Protein AF-A0A2N7QDR4-F1 (afdb_monomer_lite)

Sequence (175 aa):
MTIETIKLFNRLGLKSIIGLSNLSFGWPEREKINAAFLCLGIQAGLKGAILNASEPTTMKVLSGALTLERIEKKKFEPMSPNSLINFLLKGKKADIVLKECLKIRPDLLGLSAMITTTVGRIKEIADQLRANGLDLPILAGGASMNRLLAEKFRVHYAQEAIFLPWVKGRPPELC

Radius of gyration: 17.67 Å; chains: 1; bounding box: 37×39×41 Å

pLDDT: mean 74.43, std 16.76, range [26.81, 93.38]

Structure (mmCIF, N/CA/C/O backbone):
data_AF-A0A2N7QDR4-F1
#
_entry.id   AF-A0A2N7QDR4-F1
#
loop_
_atom_site.group_PDB
_atom_site.id
_atom_site.type_symbol
_atom_site.label_atom_id
_atom_site.label_alt_id
_atom_site.label_comp_id
_atom_site.label_asym_id
_atom_site.label_entity_id
_atom_site.label_seq_id
_atom_site.pdbx_PDB_ins_code
_atom_site.Cartn_x
_atom_site.Cartn_y
_atom_site.Cartn_z
_atom_site.occupancy
_atom_site.B_iso_or_equiv
_atom_site.auth_seq_id
_atom_site.auth_comp_id
_atom_site.auth_asym_id
_atom_site.auth_atom_id
_atom_site.pdbx_PDB_model_num
ATOM 1 N N . MET A 1 1 ? -2.565 -17.657 -10.136 1.00 72.12 1 MET A N 1
ATOM 2 C CA . MET A 1 1 ? -2.977 -17.832 -8.725 1.00 72.12 1 MET A CA 1
ATOM 3 C C . MET A 1 1 ? -3.436 -16.513 -8.101 1.00 72.12 1 MET A C 1
ATOM 5 O O . MET A 1 1 ? -4.624 -16.381 -7.862 1.00 72.12 1 MET A O 1
ATOM 9 N N . THR A 1 2 ? -2.572 -15.502 -7.939 1.00 87.00 2 THR A N 1
ATOM 10 C CA . THR A 1 2 ? -2.916 -14.239 -7.242 1.00 87.00 2 THR A CA 1
ATOM 11 C C . THR A 1 2 ? -4.098 -13.465 -7.840 1.00 87.00 2 THR A C 1
ATOM 13 O O . THR A 1 2 ? -4.952 -12.988 -7.102 1.00 87.00 2 THR A O 1
ATOM 16 N N . ILE A 1 3 ? -4.198 -13.371 -9.172 1.00 92.06 3 ILE A N 1
ATOM 17 C CA . ILE A 1 3 ? -5.332 -12.707 -9.843 1.00 92.06 3 ILE A CA 1
ATOM 18 C C . ILE A 1 3 ? -6.664 -13.412 -9.547 1.00 92.06 3 ILE A C 1
ATOM 20 O O . ILE A 1 3 ? -7.667 -12.749 -9.302 1.00 92.06 3 ILE A O 1
ATOM 24 N N . GLU A 1 4 ? -6.680 -14.745 -9.509 1.00 90.94 4 GLU A N 1
ATOM 25 C CA . GLU A 1 4 ? -7.892 -15.509 -9.187 1.00 90.94 4 GLU A CA 1
ATOM 26 C C . GLU A 1 4 ? -8.319 -15.306 -7.730 1.00 90.94 4 GLU A C 1
ATOM 28 O O . GLU A 1 4 ? -9.509 -15.183 -7.447 1.00 90.94 4 GLU A O 1
ATOM 33 N N . THR A 1 5 ? -7.360 -15.163 -6.811 1.00 88.94 5 THR A N 1
ATOM 34 C CA . THR A 1 5 ? -7.641 -14.768 -5.424 1.00 88.94 5 THR A CA 1
ATOM 35 C C . THR A 1 5 ? -8.265 -13.376 -5.352 1.00 88.94 5 THR A C 1
ATOM 37 O O . THR A 1 5 ? -9.251 -13.191 -4.643 1.00 88.94 5 THR A O 1
ATOM 40 N N . ILE A 1 6 ? -7.747 -12.406 -6.115 1.00 89.12 6 ILE A N 1
ATOM 41 C CA . ILE A 1 6 ? -8.322 -11.053 -6.177 1.00 89.12 6 ILE A CA 1
ATOM 42 C C . ILE A 1 6 ? -9.762 -11.111 -6.702 1.00 89.12 6 ILE A C 1
ATOM 44 O O . ILE A 1 6 ? -10.656 -10.540 -6.076 1.00 89.12 6 ILE A O 1
ATOM 48 N N . LYS A 1 7 ? -10.015 -11.860 -7.784 1.00 91.19 7 LYS A N 1
ATOM 49 C CA . LYS A 1 7 ? -11.375 -12.062 -8.312 1.00 91.19 7 LYS A CA 1
ATOM 50 C C . LYS A 1 7 ? -12.297 -12.688 -7.270 1.00 91.19 7 LYS A C 1
ATOM 52 O O . LYS A 1 7 ? -13.431 -12.242 -7.112 1.00 91.19 7 LYS A O 1
ATOM 57 N N . LEU A 1 8 ? -11.826 -13.711 -6.553 1.00 87.31 8 LEU A N 1
ATOM 58 C CA . LEU A 1 8 ? -12.589 -14.352 -5.484 1.00 87.31 8 LEU A CA 1
ATOM 59 C C . LEU A 1 8 ? -12.933 -13.355 -4.375 1.00 87.31 8 LEU A C 1
ATOM 61 O O . LEU A 1 8 ? -14.096 -13.262 -3.997 1.00 87.31 8 LEU A O 1
ATOM 65 N N . PHE A 1 9 ? -11.959 -12.582 -3.895 1.00 88.38 9 PHE A N 1
ATOM 66 C CA . PHE A 1 9 ? -12.187 -11.582 -2.851 1.00 88.38 9 PHE A CA 1
ATOM 67 C C . PHE A 1 9 ? -13.195 -10.530 -3.306 1.00 88.38 9 PHE A C 1
ATOM 69 O O . PHE A 1 9 ? -14.137 -10.244 -2.574 1.00 88.38 9 PHE A O 1
ATOM 76 N N . ASN A 1 10 ? -13.071 -10.038 -4.540 1.00 88.44 10 ASN A N 1
ATOM 77 C CA . ASN A 1 10 ? -14.023 -9.086 -5.099 1.00 88.44 10 ASN A CA 1
ATOM 78 C C . ASN A 1 10 ? -15.443 -9.682 -5.202 1.00 88.44 10 ASN A C 1
ATOM 80 O O . ASN A 1 10 ? -16.401 -9.013 -4.825 1.00 88.44 10 ASN A O 1
ATOM 84 N N . ARG A 1 11 ? -15.592 -10.952 -5.622 1.00 91.12 11 ARG A N 1
ATOM 85 C CA . ARG A 1 11 ? -16.897 -11.654 -5.633 1.00 91.12 11 ARG A CA 1
ATOM 86 C C . ARG A 1 11 ? -17.509 -11.802 -4.240 1.00 91.12 11 ARG A C 1
ATOM 88 O O . ARG A 1 11 ? -18.724 -11.758 -4.109 1.00 91.12 11 ARG A O 1
ATOM 95 N N . LEU A 1 12 ? -16.677 -11.955 -3.213 1.00 87.00 12 LEU A N 1
ATOM 96 C CA . LEU A 1 12 ? -17.102 -12.023 -1.813 1.00 87.00 12 LEU A CA 1
ATOM 97 C C . LEU A 1 12 ? -17.338 -10.635 -1.186 1.00 87.00 12 LEU A C 1
ATOM 99 O O . LEU A 1 12 ? -17.592 -10.542 0.012 1.00 87.00 12 LEU A O 1
ATOM 103 N N . GLY A 1 13 ? -17.216 -9.547 -1.956 1.00 83.19 13 GLY A N 1
ATOM 104 C CA . GLY A 1 13 ? -17.330 -8.176 -1.446 1.00 83.19 13 GLY A CA 1
ATOM 105 C C . GLY A 1 13 ? -16.156 -7.740 -0.558 1.00 83.19 13 GLY A C 1
ATOM 106 O O . GLY A 1 13 ? -16.222 -6.696 0.094 1.00 83.19 13 GLY A O 1
ATOM 107 N N . LEU A 1 14 ? -15.070 -8.515 -0.527 1.00 77.19 14 LEU A N 1
ATOM 108 C CA . LEU A 1 14 ? -13.875 -8.222 0.256 1.00 77.19 14 LEU A CA 1
ATOM 109 C C . LEU A 1 14 ? -12.954 -7.258 -0.497 1.00 77.19 14 LEU A C 1
ATOM 111 O O . LEU A 1 14 ? -12.788 -7.321 -1.716 1.00 77.19 14 LEU A O 1
ATOM 115 N N . LYS A 1 15 ? -12.308 -6.363 0.254 1.00 80.25 15 LYS A N 1
ATOM 116 C CA . LYS A 1 15 ? -11.299 -5.441 -0.279 1.00 80.25 15 LYS A CA 1
ATOM 117 C C . LYS A 1 15 ? -9.927 -6.109 -0.245 1.00 80.25 15 LYS A C 1
ATOM 119 O O . LYS A 1 15 ? -9.565 -6.704 0.764 1.00 80.25 15 LYS A O 1
ATOM 124 N N . SER A 1 16 ? -9.152 -5.959 -1.317 1.00 81.50 16 SER A N 1
ATOM 125 C CA . SER A 1 16 ? -7.789 -6.489 -1.419 1.00 81.50 16 SER A CA 1
ATOM 126 C C . SER A 1 16 ? -6.775 -5.382 -1.704 1.00 81.50 16 SER A C 1
ATOM 128 O O . SER A 1 16 ? -7.048 -4.467 -2.486 1.00 81.50 16 SER A O 1
ATOM 130 N N . ILE A 1 17 ? -5.588 -5.498 -1.104 1.00 83.50 17 ILE A N 1
ATOM 131 C CA . ILE A 1 17 ? -4.419 -4.642 -1.352 1.00 83.50 17 ILE A CA 1
ATOM 132 C C . ILE A 1 17 ? -3.200 -5.538 -1.588 1.00 83.50 17 ILE A C 1
ATOM 134 O O . ILE A 1 17 ? -3.106 -6.595 -0.968 1.00 83.50 17 ILE A O 1
ATOM 138 N N . ILE A 1 18 ? -2.280 -5.135 -2.472 1.00 80.69 18 ILE A N 1
ATOM 139 C CA . ILE A 1 18 ? -1.050 -5.891 -2.760 1.00 80.69 18 ILE A CA 1
ATOM 140 C C . ILE A 1 18 ? 0.187 -4.990 -2.875 1.00 80.69 18 ILE A C 1
ATOM 142 O O . ILE A 1 18 ? 0.093 -3.853 -3.334 1.00 80.69 18 ILE A O 1
ATOM 146 N N . GLY A 1 19 ? 1.360 -5.497 -2.492 1.00 82.19 19 GLY A N 1
ATOM 147 C CA . GLY A 1 19 ? 2.649 -4.865 -2.787 1.00 82.19 19 GLY A CA 1
ATOM 148 C C . GLY A 1 19 ? 3.227 -5.344 -4.121 1.00 82.19 19 GLY A C 1
ATOM 149 O O . GLY A 1 19 ? 3.481 -6.536 -4.281 1.00 82.19 19 GLY A O 1
ATOM 150 N N . LEU A 1 20 ? 3.469 -4.432 -5.069 1.00 79.25 20 LEU A N 1
ATOM 151 C CA . LEU A 1 20 ? 3.993 -4.797 -6.396 1.00 79.25 20 LEU A CA 1
ATOM 152 C C . LEU A 1 20 ? 5.469 -5.223 -6.358 1.00 79.25 20 LEU A C 1
ATOM 154 O O . LEU A 1 20 ? 5.880 -6.111 -7.097 1.00 79.25 20 LEU A O 1
ATOM 158 N N . SER A 1 21 ? 6.272 -4.647 -5.462 1.00 72.44 21 SER A N 1
ATOM 159 C CA . SER A 1 21 ? 7.718 -4.901 -5.406 1.00 72.44 21 SER A CA 1
ATOM 160 C C . SER A 1 21 ? 8.086 -6.346 -5.059 1.00 72.44 21 SER A C 1
ATOM 162 O O . SER A 1 21 ? 9.113 -6.828 -5.535 1.00 72.44 21 SER A O 1
ATOM 164 N N . ASN A 1 22 ? 7.269 -7.032 -4.253 1.00 73.00 22 ASN A N 1
ATOM 165 C CA . ASN A 1 22 ? 7.508 -8.432 -3.882 1.00 73.00 22 ASN A CA 1
ATOM 166 C C . ASN A 1 22 ? 7.123 -9.379 -5.023 1.00 73.00 22 ASN A C 1
ATOM 168 O O . ASN A 1 22 ? 7.725 -10.435 -5.173 1.00 73.00 22 ASN A O 1
ATOM 172 N N . LEU A 1 23 ? 6.168 -8.975 -5.868 1.00 78.56 23 LEU A N 1
ATOM 173 C CA . LEU A 1 23 ? 5.711 -9.777 -6.999 1.00 78.56 23 LEU A CA 1
ATOM 174 C C . LEU A 1 23 ? 6.791 -9.942 -8.074 1.00 78.56 23 LEU A C 1
ATOM 176 O O . LEU A 1 23 ? 6.922 -11.013 -8.655 1.00 78.56 23 LEU A O 1
ATOM 180 N N . SER A 1 24 ? 7.569 -8.890 -8.324 1.00 78.62 24 SER A N 1
ATOM 181 C CA . SER A 1 24 ? 8.648 -8.886 -9.318 1.00 78.62 24 SER A CA 1
ATOM 182 C C . SER A 1 24 ? 10.031 -9.203 -8.731 1.00 78.62 24 SER A C 1
ATOM 184 O O . SER A 1 24 ? 11.047 -8.962 -9.386 1.00 78.62 24 SER A O 1
ATOM 186 N N . PHE A 1 25 ? 10.122 -9.684 -7.485 1.00 79.31 25 PHE A N 1
ATOM 187 C CA . PHE A 1 25 ? 11.416 -9.931 -6.845 1.00 79.31 25 PHE A CA 1
ATOM 188 C C . PHE A 1 25 ? 12.203 -11.032 -7.572 1.00 79.31 25 PHE A C 1
ATOM 190 O O . PHE A 1 25 ? 11.709 -12.140 -7.749 1.00 79.31 25 PHE A O 1
ATOM 197 N N . GLY A 1 26 ? 13.435 -10.720 -7.988 1.00 75.19 26 GLY A N 1
ATOM 198 C CA . GLY A 1 26 ? 14.308 -11.642 -8.726 1.00 75.19 26 GLY A CA 1
ATOM 199 C C . GLY A 1 26 ? 14.076 -11.690 -10.241 1.00 75.19 26 GLY A C 1
ATOM 200 O O . GLY A 1 26 ? 14.788 -12.415 -10.928 1.00 75.19 26 GLY A O 1
ATOM 201 N N . TRP A 1 27 ? 13.126 -10.917 -10.777 1.00 77.81 27 TRP A N 1
ATOM 202 C CA . TRP A 1 27 ? 12.821 -10.907 -12.210 1.00 77.81 27 TRP A CA 1
ATOM 203 C C . TRP A 1 27 ? 13.497 -9.726 -12.925 1.00 77.81 27 TRP A C 1
ATOM 205 O O . TRP A 1 27 ? 13.589 -8.635 -12.348 1.00 77.81 27 TRP A O 1
ATOM 215 N N . PRO A 1 28 ? 13.948 -9.899 -14.182 1.00 81.38 28 PRO A N 1
ATOM 216 C CA . PRO A 1 28 ? 14.378 -8.779 -15.011 1.00 81.38 28 PRO A CA 1
ATOM 217 C C . PRO A 1 28 ? 13.185 -7.866 -15.334 1.00 81.38 28 PRO A C 1
ATOM 219 O O . PRO A 1 28 ? 12.033 -8.288 -15.298 1.00 81.38 28 PRO A O 1
ATOM 222 N N . GLU A 1 29 ? 13.460 -6.598 -15.646 1.00 86.69 29 GLU A N 1
ATOM 223 C CA . GLU A 1 29 ? 12.437 -5.633 -16.091 1.00 86.69 29 GLU A CA 1
ATOM 224 C C . GLU A 1 29 ? 11.243 -5.469 -15.127 1.00 86.69 29 GLU A C 1
ATOM 226 O O . GLU A 1 29 ? 10.084 -5.354 -15.536 1.00 86.69 29 GLU A O 1
ATOM 231 N N . ARG A 1 30 ? 11.539 -5.418 -13.823 1.00 85.88 30 ARG A N 1
ATOM 232 C CA . ARG A 1 30 ? 10.558 -5.369 -12.722 1.00 85.88 30 ARG A CA 1
ATOM 233 C C . ARG A 1 30 ? 9.429 -4.363 -12.925 1.00 85.88 30 ARG A C 1
ATOM 235 O O . ARG A 1 30 ? 8.279 -4.689 -12.658 1.00 85.88 30 ARG A O 1
ATOM 242 N N . GLU A 1 31 ? 9.740 -3.171 -13.426 1.00 90.12 31 GLU A N 1
ATOM 243 C CA . GLU A 1 31 ? 8.754 -2.119 -13.684 1.00 90.12 31 GLU A CA 1
ATOM 244 C C . GLU A 1 31 ? 7.674 -2.561 -14.690 1.00 90.12 31 GLU A C 1
ATOM 246 O O . GLU A 1 31 ? 6.486 -2.330 -14.465 1.00 90.12 31 GLU A O 1
ATOM 251 N N . LYS A 1 32 ? 8.050 -3.256 -15.773 1.00 92.81 32 LYS A N 1
ATOM 252 C CA . LYS A 1 32 ? 7.085 -3.752 -16.770 1.00 92.81 32 LYS A CA 1
ATOM 253 C C . LYS A 1 32 ? 6.173 -4.818 -16.170 1.00 92.81 32 LYS A C 1
ATOM 255 O O . LYS A 1 32 ? 4.966 -4.800 -16.407 1.00 92.81 32 LYS A O 1
ATOM 260 N N . ILE A 1 33 ? 6.740 -5.709 -15.355 1.00 90.38 33 ILE A N 1
ATOM 261 C CA . ILE A 1 33 ? 5.994 -6.760 -14.651 1.00 90.38 33 ILE A CA 1
ATOM 262 C C . ILE A 1 33 ? 5.020 -6.137 -13.645 1.00 90.38 33 ILE A C 1
ATOM 264 O O . ILE A 1 33 ? 3.841 -6.496 -13.632 1.00 90.38 33 ILE A O 1
ATOM 268 N N . ASN A 1 34 ? 5.483 -5.168 -12.850 1.00 89.19 34 ASN A N 1
ATOM 269 C CA . ASN A 1 34 ? 4.657 -4.426 -11.897 1.00 89.19 34 ASN A CA 1
ATOM 270 C C . ASN A 1 34 ? 3.476 -3.752 -12.605 1.00 89.19 34 ASN A C 1
ATOM 272 O O . ASN A 1 34 ? 2.337 -3.885 -12.157 1.00 89.19 34 ASN A O 1
ATOM 276 N N . ALA A 1 35 ? 3.733 -3.067 -13.721 1.00 91.38 35 ALA A N 1
ATOM 277 C CA . ALA A 1 35 ? 2.712 -2.373 -14.496 1.00 91.38 35 ALA A CA 1
ATOM 278 C C . ALA A 1 35 ? 1.681 -3.343 -15.103 1.00 91.38 35 ALA A C 1
ATOM 280 O O . ALA A 1 35 ? 0.474 -3.124 -14.970 1.00 91.38 35 ALA A O 1
ATOM 281 N N . ALA A 1 36 ? 2.137 -4.440 -15.716 1.00 93.38 36 ALA A N 1
ATOM 282 C CA . ALA A 1 36 ? 1.258 -5.459 -16.289 1.00 93.38 36 ALA A CA 1
ATOM 283 C C . ALA A 1 36 ? 0.376 -6.106 -15.213 1.00 93.38 36 ALA A C 1
ATOM 285 O O . ALA A 1 36 ? -0.845 -6.188 -15.369 1.00 93.38 36 ALA A O 1
ATOM 286 N N . PHE A 1 37 ? 0.975 -6.501 -14.087 1.00 92.62 37 PHE A N 1
ATOM 287 C CA . PHE A 1 37 ? 0.230 -7.072 -12.974 1.00 92.62 37 PHE A CA 1
ATOM 288 C C . PHE A 1 37 ? -0.774 -6.077 -12.386 1.00 92.62 37 PHE A C 1
ATOM 290 O O . PHE A 1 37 ? -1.907 -6.459 -12.102 1.00 92.62 37 PHE A O 1
ATOM 297 N N . LEU A 1 38 ? -0.393 -4.805 -12.225 1.00 91.31 38 LEU A N 1
ATOM 298 C CA . LEU A 1 38 ? -1.282 -3.767 -11.703 1.00 91.31 38 LEU A CA 1
ATOM 299 C C . LEU A 1 38 ? -2.536 -3.615 -12.570 1.00 91.31 38 LEU A C 1
ATOM 301 O O . LEU A 1 38 ? -3.639 -3.571 -12.031 1.00 91.31 38 LEU A O 1
ATOM 305 N N . CYS A 1 39 ? -2.381 -3.595 -13.896 1.00 91.81 39 CYS A N 1
ATOM 306 C CA . CYS A 1 39 ? -3.508 -3.538 -14.829 1.00 91.81 39 CYS A CA 1
ATOM 307 C C . CYS A 1 39 ? -4.455 -4.738 -14.652 1.00 91.81 39 CYS A C 1
ATOM 309 O O . CYS A 1 39 ? -5.659 -4.562 -14.457 1.00 91.81 39 CYS A O 1
ATOM 311 N N . LEU A 1 40 ? -3.899 -5.956 -14.633 1.00 93.12 40 LEU A N 1
ATOM 312 C CA . LEU A 1 40 ? -4.668 -7.188 -14.425 1.00 93.12 40 LEU A CA 1
ATOM 313 C C . LEU A 1 40 ? -5.360 -7.213 -13.057 1.00 93.12 40 LEU A C 1
ATOM 315 O O . LEU A 1 40 ? -6.500 -7.658 -12.945 1.00 93.12 40 LEU A O 1
ATOM 319 N N . GLY A 1 41 ? -4.683 -6.727 -12.017 1.00 91.94 41 GLY A N 1
ATOM 320 C CA . GLY A 1 41 ? -5.224 -6.618 -10.669 1.00 91.94 41 GLY A CA 1
ATOM 321 C C . GLY A 1 41 ? -6.421 -5.674 -10.616 1.00 91.94 41 GLY A C 1
ATOM 322 O O . GLY A 1 41 ? -7.459 -6.053 -10.076 1.00 91.94 41 GLY A O 1
ATOM 323 N N . ILE A 1 42 ? -6.307 -4.480 -11.207 1.00 89.88 42 ILE A N 1
ATOM 324 C CA . ILE A 1 42 ? -7.408 -3.506 -11.274 1.00 89.88 42 ILE A CA 1
ATOM 325 C C . ILE A 1 42 ? -8.621 -4.129 -11.974 1.00 89.88 42 ILE A C 1
ATOM 327 O O . ILE A 1 42 ? -9.705 -4.135 -11.396 1.00 89.88 42 ILE A O 1
ATOM 331 N N . GLN A 1 43 ? -8.422 -4.751 -13.140 1.00 90.19 43 GLN A N 1
ATOM 332 C CA . GLN A 1 43 ? -9.487 -5.450 -13.875 1.00 90.19 43 GLN A CA 1
ATOM 333 C C . GLN A 1 43 ? -10.111 -6.608 -13.076 1.00 90.19 43 GLN A C 1
ATOM 335 O O . GLN A 1 43 ? -11.302 -6.885 -13.184 1.00 90.19 43 GLN A O 1
ATOM 340 N N . ALA A 1 44 ? -9.328 -7.276 -12.228 1.00 92.12 44 ALA A N 1
ATOM 341 C CA . ALA A 1 44 ? -9.816 -8.323 -11.332 1.00 92.12 44 ALA A CA 1
ATOM 342 C C . ALA A 1 44 ? -10.574 -7.795 -10.096 1.00 92.12 44 ALA A C 1
ATOM 344 O O . ALA A 1 44 ? -11.143 -8.595 -9.348 1.00 92.12 44 ALA A O 1
ATOM 345 N N . GLY A 1 45 ? -10.597 -6.478 -9.870 1.00 89.12 45 GLY A N 1
ATOM 346 C CA . GLY A 1 45 ? -11.281 -5.838 -8.745 1.00 89.12 45 GLY A CA 1
ATOM 347 C C . GLY A 1 45 ? -10.381 -5.458 -7.566 1.00 89.12 45 GLY A C 1
ATOM 348 O O . GLY A 1 45 ? -10.896 -5.212 -6.472 1.00 89.12 45 GLY A O 1
ATOM 349 N N . LEU A 1 46 ? -9.059 -5.391 -7.762 1.00 89.12 46 LEU A N 1
ATOM 350 C CA . LEU A 1 46 ? -8.103 -4.937 -6.747 1.00 89.12 46 LEU A CA 1
ATOM 351 C C . LEU A 1 46 ? -8.480 -3.543 -6.224 1.00 89.12 46 LEU A C 1
ATOM 353 O O . LEU A 1 46 ? -8.730 -2.625 -7.003 1.00 89.12 46 LEU A O 1
ATOM 357 N N . LYS A 1 47 ? -8.492 -3.370 -4.897 1.00 86.38 47 LYS A N 1
ATOM 358 C CA . LYS A 1 47 ? -8.905 -2.109 -4.255 1.00 86.38 47 LYS A CA 1
ATOM 359 C C . LYS A 1 47 ? -7.741 -1.197 -3.867 1.00 86.38 47 LYS A C 1
ATOM 361 O O . LYS A 1 47 ? -7.971 -0.027 -3.583 1.00 86.38 47 LYS A O 1
ATOM 366 N N . GLY A 1 48 ? -6.504 -1.694 -3.872 1.00 85.00 48 GLY A N 1
ATOM 367 C CA . GLY A 1 48 ? -5.317 -0.874 -3.636 1.00 85.00 48 GLY A CA 1
ATOM 368 C C . GLY A 1 48 ? -4.008 -1.578 -3.986 1.00 85.00 48 GLY A C 1
ATOM 369 O O . GLY A 1 48 ? -3.941 -2.805 -4.056 1.00 85.00 48 GLY A O 1
ATOM 370 N N . ALA A 1 49 ? -2.950 -0.793 -4.184 1.00 82.69 49 ALA A N 1
ATOM 371 C CA . ALA A 1 49 ? -1.604 -1.299 -4.428 1.00 82.69 49 ALA A CA 1
ATOM 372 C C . ALA A 1 49 ? -0.550 -0.417 -3.746 1.00 82.69 49 ALA A C 1
ATOM 374 O O . ALA A 1 49 ? -0.634 0.810 -3.801 1.00 82.69 49 ALA A O 1
ATOM 375 N N . ILE A 1 50 ? 0.455 -1.048 -3.138 1.00 78.25 50 ILE A N 1
ATOM 376 C CA . ILE A 1 50 ? 1.686 -0.387 -2.696 1.00 78.25 50 ILE A CA 1
ATOM 377 C C . ILE A 1 50 ? 2.697 -0.528 -3.832 1.00 78.25 50 ILE A C 1
ATOM 379 O O . ILE A 1 50 ? 3.033 -1.641 -4.244 1.00 78.25 50 ILE A O 1
ATOM 383 N N . LEU A 1 51 ? 3.152 0.605 -4.358 1.00 78.75 51 LEU A N 1
ATOM 384 C CA . LEU A 1 51 ? 3.970 0.679 -5.564 1.00 78.75 51 LEU A CA 1
ATOM 385 C C . LEU A 1 51 ? 5.065 1.736 -5.437 1.00 78.75 51 LEU A C 1
ATOM 387 O O . LEU A 1 51 ? 5.003 2.617 -4.578 1.00 78.75 51 LEU A O 1
ATOM 391 N N . ASN A 1 52 ? 6.061 1.651 -6.314 1.00 75.12 52 ASN A N 1
ATOM 392 C CA . ASN A 1 52 ? 7.090 2.670 -6.443 1.00 75.12 52 ASN A CA 1
ATOM 393 C C . ASN A 1 52 ? 6.578 3.810 -7.338 1.00 75.12 52 ASN A C 1
ATOM 395 O O . ASN A 1 52 ? 6.458 3.645 -8.548 1.00 75.12 52 ASN A O 1
ATOM 399 N N . ALA A 1 53 ? 6.286 4.975 -6.754 1.00 72.12 53 ALA A N 1
ATOM 400 C CA . ALA A 1 53 ? 5.769 6.129 -7.497 1.00 72.12 53 ALA A CA 1
ATOM 401 C C . ALA A 1 53 ? 6.781 6.724 -8.498 1.00 72.12 53 ALA A C 1
ATOM 403 O O . ALA A 1 53 ? 6.391 7.493 -9.375 1.00 72.12 53 ALA A O 1
ATOM 404 N N . SER A 1 54 ? 8.060 6.357 -8.384 1.00 74.31 54 SER A N 1
ATOM 405 C CA . SER A 1 54 ? 9.113 6.763 -9.317 1.00 74.31 54 SER A CA 1
ATOM 406 C C . SER A 1 54 ? 9.183 5.885 -10.572 1.00 74.31 54 SER A C 1
ATOM 408 O O . SER A 1 54 ? 9.983 6.189 -11.448 1.00 74.31 54 SER A O 1
ATOM 410 N N . GLU A 1 55 ? 8.383 4.813 -10.677 1.00 78.88 55 GLU A N 1
ATOM 411 C CA . GLU A 1 55 ? 8.282 3.970 -11.880 1.00 78.88 55 GLU A CA 1
ATOM 412 C C . GLU A 1 55 ? 7.290 4.584 -12.890 1.00 78.88 55 GLU A C 1
ATOM 414 O O . GLU A 1 55 ? 6.068 4.449 -12.721 1.00 78.88 55 GLU A O 1
ATOM 419 N N . PRO A 1 56 ? 7.763 5.278 -13.945 1.00 82.94 56 PRO A N 1
ATOM 420 C CA . PRO A 1 56 ? 6.891 6.016 -14.857 1.00 82.94 56 PRO A CA 1
ATOM 421 C C . PRO A 1 56 ? 5.887 5.123 -15.595 1.00 82.94 56 PRO A C 1
ATOM 423 O O . PRO A 1 56 ? 4.753 5.541 -15.830 1.00 82.94 56 PRO A O 1
ATOM 426 N N . THR A 1 57 ? 6.268 3.903 -15.960 1.00 89.94 57 THR A N 1
ATOM 427 C CA . THR A 1 57 ? 5.419 2.935 -16.669 1.00 89.94 57 THR A CA 1
ATOM 428 C C . THR A 1 57 ? 4.278 2.475 -15.773 1.00 89.94 57 THR A C 1
ATOM 430 O O . THR A 1 57 ? 3.115 2.563 -16.171 1.00 89.94 57 THR A O 1
ATOM 433 N N . THR A 1 58 ? 4.589 2.073 -14.537 1.00 83.75 58 THR A N 1
ATOM 434 C CA . THR A 1 58 ? 3.595 1.676 -13.529 1.00 83.75 58 THR A CA 1
ATOM 435 C C . THR A 1 58 ? 2.592 2.808 -13.282 1.00 83.75 58 THR A C 1
ATOM 437 O O . THR A 1 58 ? 1.378 2.588 -13.300 1.00 83.75 58 THR A O 1
ATOM 440 N N . MET A 1 59 ? 3.075 4.047 -13.145 1.00 83.81 59 MET A N 1
ATOM 441 C CA . MET A 1 59 ? 2.219 5.216 -12.908 1.00 83.81 59 MET A CA 1
ATOM 442 C C . MET A 1 59 ? 1.357 5.608 -14.115 1.00 83.81 59 MET A C 1
ATOM 444 O O . MET A 1 59 ? 0.197 6.005 -13.936 1.00 83.81 59 MET A O 1
ATOM 448 N N . LYS A 1 60 ? 1.881 5.480 -15.341 1.00 87.81 60 LYS A N 1
ATOM 449 C CA . LYS A 1 60 ? 1.116 5.699 -16.580 1.00 87.81 60 LYS A CA 1
ATOM 450 C C . LYS A 1 60 ? -0.001 4.670 -16.729 1.00 87.81 60 LYS A C 1
ATOM 452 O O . LYS A 1 60 ? -1.138 5.065 -16.981 1.00 87.81 60 LYS A O 1
ATOM 457 N N . VAL A 1 61 ? 0.292 3.389 -16.494 1.00 89.75 61 VAL A N 1
ATOM 458 C CA . VAL A 1 61 ? -0.713 2.314 -16.528 1.00 89.75 61 VAL A CA 1
ATOM 459 C C . VAL A 1 61 ? -1.796 2.541 -15.480 1.00 89.75 61 VAL A C 1
ATOM 461 O O . VAL A 1 61 ? -2.975 2.496 -15.820 1.00 89.75 61 VAL A O 1
ATOM 464 N N . LEU A 1 62 ? -1.426 2.885 -14.242 1.00 84.88 62 LEU A N 1
ATOM 465 C CA . LEU A 1 62 ? -2.397 3.256 -13.210 1.00 84.88 62 LEU A CA 1
ATOM 466 C C . LEU A 1 62 ? -3.289 4.420 -13.662 1.00 84.88 62 LEU A C 1
ATOM 468 O O . LEU A 1 62 ? -4.494 4.411 -13.433 1.00 84.88 62 LEU A O 1
ATOM 472 N N . SER A 1 63 ? -2.706 5.438 -14.302 1.00 83.56 63 SER A N 1
ATOM 473 C CA . SER A 1 63 ? -3.471 6.574 -14.822 1.00 83.56 63 SER A CA 1
ATOM 474 C C . SER A 1 63 ? -4.469 6.176 -15.899 1.00 83.56 63 SER A C 1
ATOM 476 O O . SER A 1 63 ? -5.625 6.591 -15.826 1.00 83.56 63 SER A O 1
ATOM 478 N N . GLY A 1 64 ? -4.032 5.377 -16.873 1.00 86.38 64 GLY A N 1
ATOM 479 C CA . GLY A 1 64 ? -4.899 4.878 -17.936 1.00 86.38 64 GLY A CA 1
ATOM 480 C C . GLY A 1 64 ? -6.028 4.020 -17.377 1.00 86.38 64 GLY A C 1
ATOM 481 O O . GLY A 1 64 ? -7.190 4.287 -17.661 1.00 86.38 64 GLY A O 1
ATOM 482 N N . ALA A 1 65 ? -5.699 3.065 -16.503 1.00 86.25 65 ALA A N 1
ATOM 483 C CA . ALA A 1 65 ? -6.674 2.173 -15.884 1.00 86.25 65 ALA A CA 1
ATOM 484 C C . ALA A 1 65 ? -7.742 2.942 -15.088 1.00 86.25 65 ALA A C 1
ATOM 486 O O . ALA A 1 65 ? -8.928 2.730 -15.304 1.00 86.25 65 ALA A O 1
ATOM 487 N N . LEU A 1 66 ? -7.348 3.893 -14.233 1.00 83.88 66 LEU A N 1
ATOM 488 C CA . LEU A 1 66 ? -8.313 4.697 -13.469 1.00 83.88 66 LEU A CA 1
ATOM 489 C C . LEU A 1 66 ? -9.209 5.563 -14.365 1.00 83.88 66 LEU A C 1
ATOM 491 O O . LEU A 1 66 ? -10.391 5.722 -14.075 1.00 83.88 66 LEU A O 1
ATOM 495 N N . THR A 1 67 ? -8.663 6.084 -15.468 1.00 85.44 67 THR A N 1
ATOM 496 C CA . THR A 1 67 ? -9.440 6.858 -16.449 1.00 85.44 67 THR A CA 1
ATOM 497 C C . THR A 1 67 ? -10.513 5.989 -17.107 1.00 85.44 67 THR A C 1
ATOM 499 O O . THR A 1 67 ? -11.656 6.422 -17.235 1.00 85.44 67 THR A O 1
ATOM 502 N N . LEU A 1 68 ? -10.166 4.753 -17.483 1.00 87.06 68 LEU A N 1
ATOM 503 C CA . LEU A 1 68 ? -11.108 3.796 -18.073 1.00 87.06 68 LEU A CA 1
ATOM 504 C C . LEU A 1 68 ? -12.224 3.409 -17.095 1.00 87.06 68 LEU A C 1
ATOM 506 O O . LEU A 1 68 ? -13.388 3.368 -17.482 1.00 87.06 68 LEU A O 1
ATOM 510 N N . GLU A 1 69 ? -11.883 3.218 -15.821 1.00 81.31 69 GLU A N 1
ATOM 511 C CA . GLU A 1 69 ? -12.840 2.900 -14.750 1.00 81.31 69 GLU A CA 1
ATOM 512 C C . GLU A 1 69 ? -13.675 4.114 -14.291 1.00 81.31 69 GLU A C 1
ATOM 514 O O . GLU A 1 69 ? -14.498 3.992 -13.386 1.00 81.31 69 GLU A O 1
ATOM 519 N N . ARG A 1 70 ? -13.476 5.299 -14.894 1.00 84.00 70 ARG A N 1
ATOM 520 C CA . ARG A 1 70 ? -14.117 6.570 -14.496 1.00 84.00 70 ARG A CA 1
ATOM 521 C C . ARG A 1 70 ? -13.886 6.922 -13.020 1.00 84.00 70 ARG A C 1
ATOM 523 O O . ARG A 1 70 ? -14.727 7.550 -12.380 1.00 84.00 70 ARG A O 1
ATOM 530 N N . ILE A 1 71 ? -12.735 6.525 -12.480 1.00 76.44 71 ILE A N 1
ATOM 531 C CA . ILE A 1 71 ? -12.328 6.831 -11.110 1.00 76.44 71 ILE A CA 1
ATOM 532 C C . ILE A 1 71 ? -11.478 8.098 -11.136 1.00 76.44 71 ILE A C 1
ATOM 534 O O . ILE A 1 71 ? -10.376 8.122 -11.691 1.00 76.44 71 ILE A O 1
ATOM 538 N N . GLU A 1 72 ? -11.963 9.154 -10.489 1.00 66.81 72 GLU A N 1
ATOM 539 C CA . GLU A 1 72 ? -11.181 10.373 -10.329 1.00 66.81 72 GLU A CA 1
ATOM 540 C C . GLU A 1 72 ? -9.990 10.140 -9.395 1.00 66.81 72 GLU A C 1
ATOM 542 O O . GLU A 1 72 ? -10.124 9.721 -8.240 1.00 66.81 72 GLU A O 1
ATOM 547 N N . LYS A 1 73 ? -8.788 10.464 -9.880 1.00 62.53 73 LYS A N 1
ATOM 548 C CA . LYS A 1 73 ? -7.615 10.559 -9.013 1.00 62.53 73 LYS A CA 1
ATOM 549 C C . LYS A 1 73 ? -7.788 11.756 -8.085 1.00 62.53 73 LYS A C 1
ATOM 551 O O . LYS A 1 73 ? -7.719 12.899 -8.535 1.00 62.53 73 LYS A O 1
ATOM 556 N N . LYS A 1 74 ? -7.865 11.516 -6.774 1.00 58.22 74 LYS A N 1
ATOM 557 C CA . LYS A 1 74 ? -7.504 12.560 -5.807 1.00 58.22 74 LYS A CA 1
ATOM 558 C C . LYS A 1 74 ? -6.035 12.919 -6.045 1.00 58.22 74 LYS A C 1
ATOM 560 O O . LYS A 1 74 ? -5.161 12.061 -5.919 1.00 58.22 74 LYS A O 1
ATOM 565 N N . LYS A 1 75 ? -5.761 14.166 -6.442 1.00 47.44 75 LYS A N 1
ATOM 566 C CA . LYS A 1 75 ? -4.387 14.662 -6.582 1.00 47.44 75 LYS A CA 1
ATOM 567 C C . LYS A 1 75 ? -3.716 14.605 -5.214 1.00 47.44 75 LYS A C 1
ATOM 569 O O . LYS A 1 75 ? -4.119 15.301 -4.288 1.00 47.44 75 LYS A O 1
ATOM 574 N N . PHE A 1 76 ? -2.703 13.759 -5.104 1.00 45.56 76 PHE A N 1
ATOM 575 C CA . PHE A 1 76 ? -1.753 13.808 -4.009 1.00 45.56 76 PHE A CA 1
ATOM 576 C C . PHE A 1 76 ? -0.615 14.716 -4.464 1.00 45.56 76 PHE A C 1
ATOM 578 O O . PHE A 1 76 ? 0.050 14.402 -5.449 1.00 45.56 76 PHE A O 1
ATOM 585 N N . GLU A 1 77 ? -0.423 15.854 -3.806 1.00 48.34 77 GLU A N 1
ATOM 586 C CA . GLU A 1 77 ? 0.772 16.667 -4.022 1.00 48.34 77 GLU A CA 1
ATOM 587 C C . GLU A 1 77 ? 1.903 16.053 -3.191 1.00 48.34 77 GLU A C 1
ATOM 589 O O . GLU A 1 77 ? 1.855 16.126 -1.959 1.00 48.34 77 GLU A O 1
ATOM 594 N N . PRO A 1 78 ? 2.893 15.383 -3.814 1.00 49.06 78 PRO A N 1
ATOM 595 C CA . PRO A 1 78 ? 4.019 14.859 -3.065 1.00 49.06 78 PRO A CA 1
ATOM 596 C C . PRO A 1 78 ? 4.765 16.018 -2.403 1.00 49.06 78 PRO A C 1
ATOM 598 O O . PRO A 1 78 ? 4.939 17.090 -2.983 1.00 49.06 78 PRO A O 1
ATOM 601 N N . MET A 1 79 ? 5.229 15.786 -1.176 1.00 50.41 79 MET A N 1
ATOM 602 C CA . MET A 1 79 ? 6.080 16.736 -0.469 1.00 50.41 79 MET A CA 1
ATOM 603 C C . MET A 1 79 ? 7.291 17.066 -1.354 1.00 50.41 79 MET A C 1
ATOM 605 O O . MET A 1 79 ? 7.935 16.150 -1.868 1.00 50.41 79 MET A O 1
ATOM 609 N N . SER A 1 80 ? 7.597 18.354 -1.553 1.00 50.41 80 SER A N 1
ATOM 610 C CA . SER A 1 80 ? 8.719 18.744 -2.419 1.00 50.41 80 SER A CA 1
ATOM 611 C C . SER A 1 80 ? 10.021 18.063 -1.958 1.00 50.41 80 SER A C 1
ATOM 613 O O . SER A 1 80 ? 10.206 17.898 -0.749 1.00 50.41 80 SER A O 1
ATOM 615 N N . PRO A 1 81 ? 10.955 17.694 -2.855 1.00 51.53 81 PRO A N 1
ATOM 616 C CA . PRO A 1 81 ? 12.215 17.052 -2.467 1.00 51.53 81 PRO A CA 1
ATOM 617 C C . PRO A 1 81 ? 12.997 17.846 -1.412 1.00 51.53 81 PRO A C 1
ATOM 619 O O . PRO A 1 81 ? 13.534 17.270 -0.472 1.00 51.53 81 PRO A O 1
ATOM 622 N N . ASN A 1 82 ? 12.971 19.178 -1.494 1.00 50.66 82 ASN A N 1
ATOM 623 C CA . ASN A 1 82 ? 13.600 20.059 -0.509 1.00 50.66 82 ASN A CA 1
ATOM 624 C C . ASN A 1 82 ? 12.862 20.046 0.837 1.00 50.66 82 ASN A C 1
ATOM 626 O O . ASN A 1 82 ? 13.492 20.118 1.891 1.00 50.66 82 ASN A O 1
ATOM 630 N N . SER A 1 83 ? 11.536 19.909 0.830 1.00 51.31 83 SER A N 1
ATOM 631 C CA . SER A 1 83 ? 10.740 19.684 2.039 1.00 51.31 83 SER A CA 1
ATOM 632 C C . SER A 1 83 ? 10.989 18.294 2.625 1.00 51.31 83 SER A C 1
ATOM 634 O O . SER A 1 83 ? 11.079 18.188 3.841 1.00 51.31 83 SER A O 1
ATOM 636 N N . LEU A 1 84 ? 11.179 17.261 1.795 1.00 48.22 84 LEU A N 1
ATOM 637 C CA . LEU A 1 84 ? 11.506 15.895 2.212 1.00 48.22 84 LEU A CA 1
ATOM 638 C C . LEU A 1 84 ? 12.920 15.804 2.805 1.00 48.22 84 LEU A C 1
ATOM 640 O O . LEU A 1 84 ? 13.116 15.162 3.830 1.00 48.22 84 LEU A O 1
ATOM 644 N N . ILE A 1 85 ? 13.903 16.486 2.216 1.00 52.88 85 ILE A N 1
ATOM 645 C CA . ILE A 1 85 ? 15.271 16.570 2.749 1.00 52.88 85 ILE A CA 1
ATOM 646 C C . ILE A 1 85 ? 15.268 17.339 4.074 1.00 52.88 85 ILE A C 1
ATOM 648 O O . ILE A 1 85 ? 15.788 16.845 5.072 1.00 52.88 85 ILE A O 1
ATOM 652 N N . ASN A 1 86 ? 14.588 18.488 4.143 1.00 49.94 86 ASN A N 1
ATOM 653 C CA . ASN A 1 86 ? 14.404 19.211 5.405 1.00 49.94 86 ASN A CA 1
ATOM 654 C C . ASN A 1 86 ? 13.628 18.385 6.449 1.00 49.94 86 ASN A C 1
ATOM 656 O O . ASN A 1 86 ? 13.939 18.451 7.636 1.00 49.94 86 ASN A O 1
ATOM 660 N N . PHE A 1 87 ? 12.666 17.567 6.022 1.00 52.81 87 PHE A N 1
ATOM 661 C CA . PHE A 1 87 ? 11.928 16.607 6.849 1.00 52.81 87 PHE A CA 1
ATOM 662 C C . PHE A 1 87 ? 12.820 15.469 7.367 1.00 52.81 87 PHE A C 1
ATOM 664 O O . PHE A 1 87 ? 12.703 15.056 8.524 1.00 52.81 87 PHE A O 1
ATOM 671 N N . LEU A 1 88 ? 13.738 14.964 6.541 1.00 52.16 88 LEU A N 1
ATOM 672 C CA . LEU A 1 88 ? 14.693 13.930 6.930 1.00 52.16 88 LEU A CA 1
ATOM 673 C C . LEU A 1 88 ? 15.739 14.470 7.915 1.00 52.16 88 LEU A C 1
ATOM 675 O O . LEU A 1 88 ? 16.058 13.754 8.868 1.00 52.16 88 LEU A O 1
ATOM 679 N N . LEU A 1 89 ? 16.193 15.715 7.722 1.00 52.56 89 LEU A N 1
ATOM 680 C CA . LEU A 1 89 ? 17.244 16.380 8.503 1.00 52.56 89 LEU A CA 1
ATOM 681 C C . LEU A 1 89 ? 16.759 16.993 9.832 1.00 52.56 89 LEU A C 1
ATOM 683 O O . LEU A 1 89 ? 17.505 16.971 10.806 1.00 52.56 89 LEU A O 1
ATOM 687 N N . LYS A 1 90 ? 15.527 17.523 9.924 1.00 54.00 90 LYS A N 1
ATOM 688 C CA . LYS A 1 90 ? 15.068 18.293 11.108 1.00 54.00 90 LYS A CA 1
ATOM 689 C C . LYS A 1 90 ? 14.486 17.478 12.268 1.00 54.00 90 LYS A C 1
ATOM 691 O O . LYS A 1 90 ? 14.041 18.070 13.245 1.00 54.00 90 LYS A O 1
ATOM 696 N N . GLY A 1 91 ? 14.442 16.150 12.199 1.00 51.75 91 GLY A N 1
ATOM 697 C CA . GLY A 1 91 ? 14.056 15.299 13.340 1.00 51.75 91 GLY A CA 1
ATOM 698 C C . GLY A 1 91 ? 12.599 15.402 13.841 1.00 51.75 91 GLY A C 1
ATOM 699 O O . GLY A 1 91 ? 12.153 14.492 14.529 1.00 51.75 91 GLY A O 1
ATOM 700 N N . LYS A 1 92 ? 11.815 16.417 13.452 1.00 52.59 92 LYS A N 1
ATOM 701 C CA . LYS A 1 92 ? 10.404 16.615 13.847 1.00 52.59 92 LYS A CA 1
ATOM 702 C C . LYS A 1 92 ? 9.431 15.892 12.909 1.00 52.59 92 LYS A C 1
ATOM 704 O O . LYS A 1 92 ? 8.683 16.515 12.160 1.00 52.59 92 LYS A O 1
ATOM 709 N N . LYS A 1 93 ? 9.506 14.559 12.876 1.00 59.88 93 LYS A N 1
ATOM 710 C CA . LYS A 1 93 ? 8.794 13.737 11.875 1.00 59.88 93 LYS A CA 1
ATOM 711 C C . LYS A 1 93 ? 7.340 13.423 12.234 1.00 59.88 93 LYS A C 1
ATOM 713 O O . LYS A 1 93 ? 6.538 13.251 11.322 1.00 59.88 93 LYS A O 1
ATOM 718 N N . ALA A 1 94 ? 6.997 13.362 13.520 1.00 62.81 94 ALA A N 1
ATOM 719 C CA . ALA A 1 94 ? 5.656 12.977 13.959 1.00 62.81 94 ALA A CA 1
ATOM 720 C C . ALA A 1 94 ? 4.619 14.109 13.763 1.00 62.81 94 ALA A C 1
ATOM 722 O O . ALA A 1 94 ? 3.536 13.869 13.227 1.00 62.81 94 ALA A O 1
ATOM 723 N N . ASP A 1 95 ? 5.019 15.361 14.019 1.00 72.50 95 ASP A N 1
ATOM 724 C CA . ASP A 1 95 ? 4.157 16.550 13.902 1.00 72.50 95 ASP A CA 1
ATOM 725 C C . ASP A 1 95 ? 3.590 16.758 12.487 1.00 72.50 95 ASP A C 1
ATOM 727 O O . ASP A 1 95 ? 2.457 17.205 12.307 1.00 72.50 95 ASP A O 1
ATOM 731 N N . ILE A 1 96 ? 4.372 16.423 11.458 1.00 74.06 96 ILE A N 1
ATOM 732 C CA . ILE A 1 96 ? 3.960 16.578 10.056 1.00 74.06 96 ILE A CA 1
ATOM 733 C C . ILE A 1 96 ? 2.928 15.520 9.676 1.00 74.06 96 ILE A C 1
ATOM 735 O O . ILE A 1 96 ? 1.945 15.842 9.011 1.00 74.06 96 ILE A O 1
ATOM 739 N N . VAL A 1 97 ? 3.112 14.276 10.130 1.00 77.44 97 VAL A N 1
ATOM 740 C CA . VAL A 1 97 ? 2.136 13.206 9.892 1.00 77.44 97 VAL A CA 1
ATOM 741 C C . VAL A 1 97 ? 0.802 13.565 10.542 1.00 77.44 97 VAL A C 1
ATOM 743 O O . VAL A 1 97 ? -0.231 13.463 9.884 1.00 77.44 97 VAL A O 1
ATOM 746 N N . LEU A 1 98 ? 0.822 14.070 11.780 1.00 79.69 98 LEU A N 1
ATOM 747 C CA . LEU A 1 98 ? -0.371 14.582 12.456 1.00 79.69 98 LEU A CA 1
ATOM 748 C C . LEU A 1 98 ? -1.039 15.712 11.657 1.00 79.69 98 LEU A C 1
ATOM 750 O O . LEU A 1 98 ? -2.244 15.656 11.406 1.00 79.69 98 LEU A O 1
ATOM 754 N N . LYS A 1 99 ? -0.267 16.715 11.222 1.00 80.19 99 LYS A N 1
ATOM 755 C CA . LYS A 1 99 ? -0.789 17.863 10.464 1.00 80.19 99 LYS A CA 1
ATOM 756 C C . LYS A 1 99 ? -1.472 17.440 9.162 1.00 80.19 99 LYS A C 1
ATOM 758 O O . LYS A 1 99 ? -2.567 17.916 8.861 1.00 80.19 99 LYS A O 1
ATOM 763 N N . GLU A 1 100 ? -0.859 16.534 8.406 1.00 77.12 100 GLU A N 1
ATOM 764 C CA . GLU A 1 100 ? -1.454 16.023 7.168 1.00 77.12 100 GLU A CA 1
ATOM 765 C C . GLU A 1 100 ? -2.671 15.131 7.443 1.00 77.12 100 GLU A C 1
ATOM 767 O O . GLU A 1 100 ? -3.669 15.235 6.732 1.00 77.12 100 GLU A O 1
ATOM 772 N N . CYS A 1 101 ? -2.657 14.321 8.509 1.00 78.44 101 CYS A N 1
ATOM 773 C CA . CYS A 1 101 ? -3.829 13.536 8.910 1.00 78.44 101 CYS A CA 1
ATOM 774 C C . CYS A 1 101 ? -5.016 14.434 9.292 1.00 78.44 101 CYS A C 1
ATOM 776 O O . CYS A 1 101 ? -6.143 14.144 8.897 1.00 78.44 101 CYS A O 1
ATOM 778 N N . LEU A 1 102 ? -4.777 15.551 9.989 1.00 78.69 102 LEU A N 1
ATOM 779 C CA . LEU A 1 102 ? -5.814 16.541 10.311 1.00 78.69 102 LEU A CA 1
ATOM 780 C C . LEU A 1 102 ? -6.403 17.200 9.056 1.00 78.69 102 LEU A C 1
ATOM 782 O O . LEU A 1 102 ? -7.609 17.44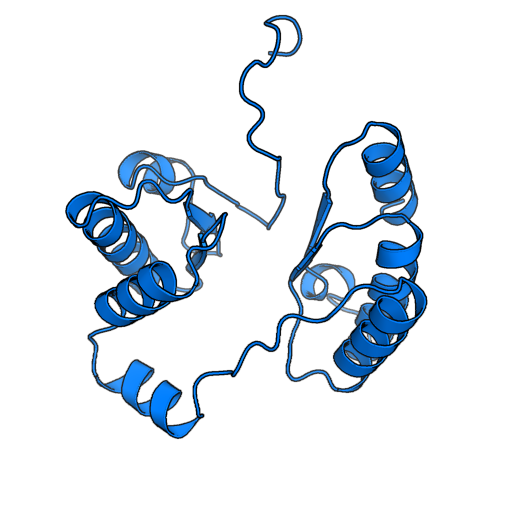4 9.003 1.00 78.69 102 LEU A O 1
ATOM 786 N N . LYS A 1 103 ? -5.564 17.475 8.051 1.00 75.12 103 LYS A N 1
ATOM 787 C CA . LYS A 1 103 ? -5.966 18.110 6.788 1.00 75.12 103 LYS A CA 1
ATOM 788 C C . LYS A 1 103 ? -6.731 17.156 5.872 1.00 75.12 103 LYS A C 1
ATOM 790 O O . LYS A 1 103 ? -7.769 17.524 5.331 1.00 75.12 103 LYS A O 1
ATOM 795 N N . ILE A 1 104 ? -6.194 15.957 5.662 1.00 74.06 104 ILE A N 1
ATOM 796 C CA . ILE A 1 104 ? -6.690 15.000 4.664 1.00 74.06 104 ILE A CA 1
ATOM 797 C C . ILE A 1 104 ? -7.810 14.129 5.241 1.00 74.06 104 ILE A C 1
ATOM 799 O O . ILE A 1 104 ? -8.664 13.678 4.481 1.00 74.06 104 ILE A O 1
ATOM 803 N N . ARG A 1 105 ? -7.817 13.913 6.566 1.00 74.31 105 ARG A N 1
ATOM 804 C CA . ARG A 1 105 ? -8.710 12.981 7.275 1.00 74.31 105 ARG A CA 1
ATOM 805 C C . ARG A 1 105 ? -8.761 11.609 6.587 1.00 74.31 105 ARG A C 1
ATOM 807 O O . ARG A 1 105 ? -9.809 11.223 6.076 1.00 74.31 105 ARG A O 1
ATOM 814 N N . PRO A 1 106 ? -7.619 10.900 6.504 1.00 71.44 106 PRO A N 1
ATOM 815 C CA . PRO A 1 106 ? -7.583 9.591 5.867 1.00 71.44 106 PRO A CA 1
ATOM 816 C C . PRO A 1 106 ? -8.405 8.574 6.668 1.00 71.44 106 PRO A C 1
ATOM 818 O O . PRO A 1 106 ? -8.508 8.682 7.884 1.00 71.44 106 PRO A O 1
ATOM 821 N N . ASP A 1 107 ? -8.923 7.545 5.997 1.00 71.62 107 ASP A N 1
ATOM 822 C CA . ASP A 1 107 ? -9.608 6.426 6.663 1.00 71.62 107 ASP A CA 1
ATOM 823 C C . ASP A 1 107 ? -8.625 5.441 7.336 1.00 71.62 107 ASP A C 1
ATOM 825 O O . ASP A 1 107 ? -9.016 4.613 8.157 1.00 71.62 107 ASP A O 1
ATOM 829 N N . LEU A 1 108 ? -7.340 5.502 6.962 1.00 76.94 108 LEU A N 1
ATOM 830 C CA . LEU A 1 108 ? -6.263 4.634 7.442 1.00 76.94 108 LEU A CA 1
ATOM 831 C C . LEU A 1 108 ? -4.901 5.320 7.269 1.00 76.94 108 LEU A C 1
ATOM 833 O O . LEU A 1 108 ? -4.632 5.910 6.221 1.00 76.94 108 LEU A O 1
ATOM 837 N N . LEU A 1 109 ? -4.002 5.146 8.239 1.00 79.31 109 LEU A N 1
ATOM 838 C CA . LEU A 1 109 ? -2.588 5.501 8.108 1.00 79.31 109 LEU A CA 1
ATOM 839 C C . LEU A 1 109 ? -1.701 4.251 8.028 1.00 79.31 109 LEU A C 1
ATOM 841 O O . LEU A 1 109 ? -1.671 3.443 8.951 1.00 79.31 109 LEU A O 1
ATOM 845 N N . GLY A 1 110 ? -0.937 4.107 6.944 1.00 82.25 110 GLY A N 1
ATOM 846 C CA . GLY A 1 110 ? 0.087 3.066 6.806 1.00 82.25 110 GLY A CA 1
ATOM 847 C C . GLY A 1 110 ? 1.483 3.591 7.152 1.00 82.25 110 GLY A C 1
ATOM 848 O O . GLY A 1 110 ? 1.926 4.573 6.559 1.00 82.25 110 GLY A O 1
ATOM 849 N N . LEU A 1 111 ? 2.193 2.933 8.072 1.00 82.00 111 LEU A N 1
ATOM 850 C CA . LEU A 1 111 ? 3.561 3.279 8.475 1.00 82.00 111 LEU A CA 1
ATOM 851 C C . LEU A 1 111 ? 4.502 2.083 8.275 1.00 82.00 111 LEU A C 1
ATOM 853 O O . LEU A 1 111 ? 4.244 0.985 8.765 1.00 82.00 111 LEU A O 1
ATOM 857 N N . SER A 1 112 ? 5.622 2.299 7.584 1.00 80.56 112 SER A N 1
ATOM 858 C CA . SER A 1 112 ? 6.647 1.269 7.369 1.00 80.56 112 SER A CA 1
ATOM 859 C C . SER A 1 112 ? 7.898 1.556 8.198 1.00 80.56 112 SER A C 1
ATOM 861 O O . SER A 1 112 ? 8.507 2.619 8.070 1.00 80.56 112 SER A O 1
ATOM 863 N N . ALA A 1 113 ? 8.299 0.596 9.032 1.00 75.62 113 ALA A N 1
ATOM 864 C CA . ALA A 1 113 ? 9.539 0.591 9.794 1.00 75.62 113 ALA A CA 1
ATOM 865 C C . ALA A 1 113 ? 10.575 -0.336 9.148 1.00 75.62 113 ALA A C 1
ATOM 867 O O . ALA A 1 113 ? 10.683 -1.522 9.462 1.00 75.62 113 ALA A O 1
ATOM 868 N N . MET A 1 114 ? 11.380 0.241 8.256 1.00 70.19 114 MET A N 1
ATOM 869 C CA . MET A 1 114 ? 12.505 -0.458 7.622 1.00 70.19 114 MET A CA 1
ATOM 870 C C . MET A 1 114 ? 13.719 -0.611 8.552 1.00 70.19 114 MET A C 1
ATOM 872 O O . MET A 1 114 ? 14.497 -1.541 8.387 1.00 70.19 114 MET A O 1
ATOM 876 N N . ILE A 1 115 ? 13.871 0.282 9.537 1.00 70.75 115 ILE A N 1
ATOM 877 C CA . ILE A 1 115 ? 14.968 0.279 10.519 1.00 70.75 115 ILE A CA 1
ATOM 878 C C . ILE A 1 115 ? 14.419 0.424 11.941 1.00 70.75 115 ILE A C 1
ATOM 880 O O . ILE A 1 115 ? 13.367 1.038 12.145 1.00 70.75 115 ILE A O 1
ATOM 884 N N . THR A 1 116 ? 15.161 -0.069 12.934 1.00 69.19 116 THR A N 1
ATOM 885 C CA . THR A 1 116 ? 14.753 -0.099 14.352 1.00 69.19 116 THR A CA 1
ATOM 886 C C . THR A 1 116 ? 14.429 1.285 14.919 1.00 69.19 116 THR A C 1
ATOM 888 O O . THR A 1 116 ? 13.482 1.429 15.686 1.00 69.19 116 THR A O 1
ATOM 891 N N . THR A 1 117 ? 15.111 2.343 14.472 1.00 72.50 117 THR A N 1
ATOM 892 C CA . THR A 1 117 ? 14.797 3.729 14.878 1.00 72.50 117 THR A CA 1
ATOM 893 C C . THR A 1 117 ? 13.438 4.225 14.366 1.00 72.50 117 THR A C 1
ATOM 895 O O . THR A 1 117 ? 12.867 5.161 14.923 1.00 72.50 117 THR A O 1
ATOM 898 N N . THR A 1 118 ? 12.878 3.600 13.326 1.00 71.00 118 THR A N 1
ATOM 899 C CA . THR A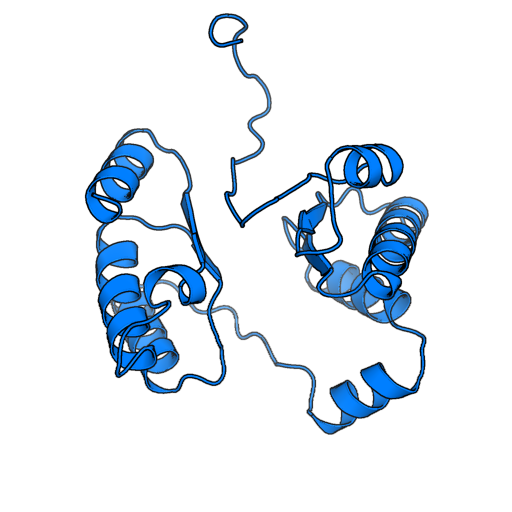 1 118 ? 11.551 3.953 12.790 1.00 71.00 118 THR A CA 1
ATOM 900 C C . THR A 1 118 ? 10.422 3.362 13.631 1.00 71.00 118 THR A C 1
ATOM 902 O O . THR A 1 118 ? 9.355 3.960 13.718 1.00 71.00 118 THR A O 1
ATOM 905 N N . VAL A 1 119 ? 10.678 2.256 14.332 1.00 79.06 119 VAL A N 1
ATOM 906 C CA . VAL A 1 119 ? 9.725 1.632 15.262 1.00 79.06 119 VAL A CA 1
ATOM 907 C C . VAL A 1 119 ? 9.330 2.608 16.378 1.00 79.06 119 VAL A C 1
ATOM 909 O O . VAL A 1 119 ? 8.145 2.774 16.655 1.00 79.06 119 VAL A O 1
ATOM 912 N N . GLY A 1 120 ? 10.299 3.318 16.971 1.00 81.50 120 GLY A N 1
ATOM 913 C CA . GLY A 1 120 ? 10.024 4.329 18.004 1.00 81.50 120 GLY A CA 1
ATOM 914 C C . GLY A 1 120 ? 9.137 5.474 17.501 1.00 81.50 120 GLY A C 1
ATOM 915 O O . GLY A 1 120 ? 8.202 5.883 18.182 1.00 81.50 120 GLY A O 1
ATOM 916 N N . ARG A 1 121 ? 9.345 5.911 16.254 1.00 80.56 121 ARG A N 1
ATOM 917 C CA . ARG A 1 121 ? 8.540 6.972 15.627 1.00 80.56 121 ARG A CA 1
ATOM 918 C C . ARG A 1 121 ? 7.094 6.561 15.376 1.00 80.56 121 ARG A C 1
ATOM 920 O O . ARG A 1 121 ? 6.207 7.402 15.457 1.00 80.56 121 ARG A O 1
ATOM 927 N N . ILE A 1 122 ? 6.838 5.284 15.083 1.00 85.00 122 ILE A N 1
ATOM 928 C CA . ILE A 1 122 ? 5.466 4.771 14.942 1.00 85.00 122 ILE A CA 1
ATOM 929 C C . ILE A 1 122 ? 4.699 4.963 16.252 1.00 85.00 122 ILE A C 1
ATOM 931 O O . ILE A 1 122 ? 3.558 5.422 16.223 1.00 85.00 122 ILE A O 1
ATOM 935 N N . LYS A 1 123 ? 5.338 4.676 17.394 1.00 87.75 123 LYS A N 1
ATOM 936 C CA . LYS A 1 123 ? 4.750 4.931 18.713 1.00 87.75 123 LYS A CA 1
ATOM 937 C C . LYS A 1 123 ? 4.464 6.420 18.919 1.00 87.75 123 LYS A C 1
ATOM 939 O O . LYS A 1 123 ? 3.353 6.765 19.302 1.00 87.75 123 LYS A O 1
ATOM 944 N N . GLU A 1 124 ? 5.438 7.287 18.638 1.00 87.56 124 GLU A N 1
ATOM 945 C CA . GLU A 1 124 ? 5.283 8.744 18.778 1.00 87.56 124 GLU A CA 1
ATOM 946 C C . GLU A 1 124 ? 4.103 9.278 17.956 1.00 87.56 124 GLU A C 1
ATOM 948 O O . GLU A 1 124 ? 3.261 9.996 18.488 1.00 87.56 124 GLU A O 1
ATOM 953 N N . ILE A 1 125 ? 3.996 8.878 16.684 1.00 86.56 125 ILE A N 1
ATOM 954 C CA . ILE A 1 125 ? 2.892 9.274 15.797 1.00 86.56 125 ILE A CA 1
ATOM 955 C C . ILE A 1 125 ? 1.550 8.778 16.342 1.00 86.56 125 ILE A C 1
ATOM 957 O O . ILE A 1 125 ? 0.589 9.545 16.402 1.00 86.56 125 ILE A O 1
ATOM 961 N N . ALA A 1 126 ? 1.473 7.506 16.743 1.00 87.50 126 ALA A N 1
ATOM 962 C CA . ALA A 1 126 ? 0.243 6.920 17.265 1.00 87.50 126 ALA A CA 1
ATOM 963 C C . ALA A 1 126 ? -0.232 7.629 18.542 1.00 87.50 126 ALA A C 1
ATOM 965 O O . ALA A 1 126 ? -1.419 7.918 18.691 1.00 87.50 126 ALA A O 1
ATOM 966 N N . ASP A 1 127 ? 0.694 7.947 19.447 1.00 89.94 127 ASP A N 1
ATOM 967 C CA . ASP A 1 127 ? 0.390 8.665 20.683 1.00 89.94 127 ASP A CA 1
ATOM 968 C C . ASP A 1 127 ? -0.026 10.114 20.407 1.00 89.94 127 ASP A C 1
ATOM 970 O O . ASP A 1 127 ? -1.003 10.583 20.990 1.00 89.94 127 ASP A O 1
ATOM 974 N N . GLN A 1 128 ? 0.641 10.803 19.476 1.00 88.00 128 GLN A N 1
ATOM 975 C CA . GLN A 1 128 ? 0.273 12.163 19.081 1.00 88.00 128 GLN A CA 1
ATOM 976 C C . GLN A 1 128 ? -1.114 12.234 1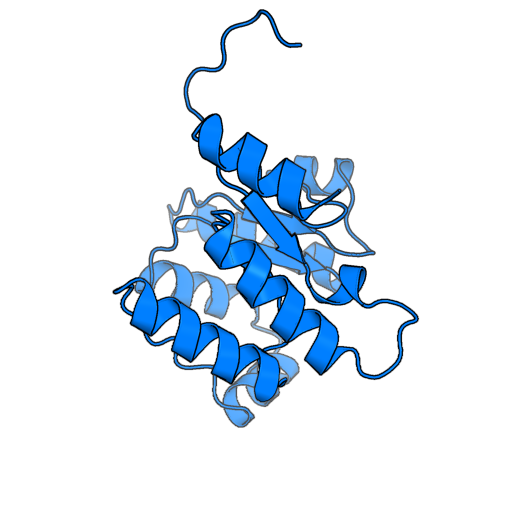8.432 1.00 88.00 128 GLN A C 1
ATOM 978 O O . GLN A 1 128 ? -1.891 13.122 18.779 1.00 88.00 128 GLN A O 1
ATOM 983 N N . LEU A 1 129 ? -1.455 11.315 17.523 1.00 85.56 129 LEU A N 1
ATOM 984 C CA . LEU A 1 129 ? -2.787 11.272 16.902 1.00 85.56 129 LEU A CA 1
ATOM 985 C C . LEU A 1 129 ? -3.880 11.108 17.964 1.00 85.56 129 LEU A C 1
ATOM 987 O O . LEU A 1 129 ? -4.827 11.896 18.005 1.00 85.56 129 LEU A O 1
ATOM 991 N N . ARG A 1 130 ? -3.690 10.164 18.893 1.00 87.88 130 ARG A N 1
ATOM 992 C CA . ARG A 1 130 ? -4.621 9.933 20.006 1.00 87.88 130 ARG A CA 1
ATOM 993 C C . ARG A 1 130 ? -4.736 11.136 20.938 1.00 87.88 130 ARG A C 1
ATOM 995 O O . ARG A 1 130 ? -5.848 11.524 21.282 1.00 87.88 130 ARG A O 1
ATOM 1002 N N . ALA A 1 131 ? -3.614 11.753 21.312 1.00 88.75 131 ALA A N 1
ATOM 1003 C CA . ALA A 1 131 ? -3.602 12.940 22.170 1.00 88.75 131 ALA A CA 1
ATOM 1004 C C . ALA A 1 131 ? -4.340 14.138 21.542 1.00 88.75 131 ALA A C 1
ATOM 1006 O O . ALA A 1 131 ? -4.835 14.997 22.264 1.00 88.75 131 ALA A O 1
ATOM 1007 N N . ASN A 1 132 ? -4.451 14.174 20.211 1.00 85.56 132 ASN A N 1
ATOM 1008 C CA . ASN A 1 132 ? -5.178 15.201 19.460 1.00 85.56 132 ASN A CA 1
ATOM 1009 C C . ASN A 1 132 ? -6.589 14.752 19.026 1.00 85.56 132 ASN A C 1
ATOM 1011 O O . ASN A 1 132 ? -7.188 15.367 18.145 1.00 85.56 132 ASN A O 1
ATOM 1015 N N . GLY A 1 133 ? -7.128 13.682 19.622 1.00 83.62 133 GLY A N 1
ATOM 1016 C CA . GLY A 1 133 ? -8.504 13.230 19.391 1.00 83.62 133 GLY A CA 1
ATOM 1017 C C . GLY A 1 133 ? -8.754 12.548 18.040 1.00 83.62 133 GLY A C 1
ATOM 1018 O O . GLY A 1 133 ? -9.908 12.389 17.648 1.00 83.62 133 GLY A O 1
ATOM 1019 N N . LEU A 1 134 ? -7.704 12.141 17.320 1.00 80.69 134 LEU A N 1
ATOM 1020 C CA . LEU A 1 134 ? -7.809 11.372 16.078 1.00 80.69 134 LEU A CA 1
ATOM 1021 C C . LEU A 1 134 ? -7.716 9.872 16.376 1.00 80.69 134 LEU A C 1
ATOM 1023 O O . LEU A 1 134 ? -6.620 9.327 16.522 1.00 80.69 134 LEU A O 1
ATOM 1027 N N . ASP A 1 135 ? -8.864 9.195 16.404 1.00 78.62 135 ASP A N 1
ATOM 1028 C CA . ASP A 1 135 ? -8.939 7.728 16.453 1.00 78.62 135 ASP A CA 1
ATOM 1029 C C . ASP A 1 135 ? -8.808 7.135 15.038 1.00 78.62 135 ASP A C 1
ATOM 1031 O O . ASP A 1 135 ? -9.748 6.603 14.449 1.00 78.62 135 ASP A O 1
ATOM 1035 N N . LEU A 1 136 ? -7.632 7.342 14.442 1.00 80.44 136 LEU A N 1
ATOM 1036 C CA . LEU A 1 136 ? -7.282 6.898 13.094 1.00 80.44 136 LEU A CA 1
ATOM 1037 C C . LEU A 1 136 ? -6.662 5.494 13.157 1.00 80.44 136 LEU A C 1
ATOM 1039 O O . LEU A 1 136 ? -5.618 5.342 13.796 1.00 80.44 136 LEU A O 1
ATOM 1043 N N . PRO A 1 137 ? -7.218 4.475 12.475 1.00 80.31 137 PRO A N 1
ATOM 1044 C CA . PRO A 1 137 ? -6.573 3.172 12.383 1.00 80.31 137 PRO A CA 1
ATOM 1045 C C . PRO A 1 137 ? -5.170 3.283 11.768 1.00 80.31 137 PRO A C 1
ATOM 1047 O O . PRO A 1 137 ? -4.992 3.834 10.678 1.00 80.31 137 PRO A O 1
ATOM 1050 N N . ILE A 1 138 ? -4.166 2.746 12.467 1.00 83.38 138 ILE A N 1
ATOM 1051 C CA . ILE A 1 138 ? -2.769 2.734 12.014 1.00 83.38 138 ILE A CA 1
ATOM 1052 C C . ILE A 1 138 ? -2.362 1.301 11.697 1.00 83.38 138 ILE A C 1
ATOM 1054 O O . ILE A 1 138 ? -2.456 0.426 12.559 1.00 83.38 138 ILE A O 1
ATOM 1058 N N . LEU A 1 139 ? -1.869 1.073 10.483 1.00 81.50 139 LEU A N 1
ATOM 1059 C CA . LEU A 1 139 ? -1.244 -0.176 10.064 1.00 81.50 139 LEU A CA 1
ATOM 1060 C C . LEU A 1 139 ? 0.275 0.002 10.028 1.00 81.50 139 LEU A C 1
ATOM 1062 O O . LEU A 1 139 ? 0.799 0.746 9.200 1.00 81.50 139 LEU A O 1
ATOM 1066 N N . ALA A 1 140 ? 0.979 -0.683 10.921 1.00 82.62 140 ALA A N 1
ATOM 1067 C CA . ALA A 1 140 ? 2.427 -0.644 11.052 1.00 82.62 140 ALA A CA 1
ATOM 1068 C C . ALA A 1 140 ? 3.062 -1.945 10.545 1.00 82.62 140 ALA A C 1
ATOM 1070 O O . ALA A 1 140 ? 2.689 -3.037 10.978 1.00 82.62 140 ALA A O 1
ATOM 1071 N N . GLY A 1 141 ? 4.057 -1.829 9.668 1.00 79.69 141 GLY A N 1
ATOM 1072 C CA . GLY A 1 141 ? 4.800 -2.972 9.136 1.00 79.69 141 GLY A CA 1
ATOM 1073 C C . GLY A 1 141 ? 6.279 -2.686 8.916 1.00 79.69 141 GLY A C 1
ATOM 1074 O O . GLY A 1 141 ? 6.794 -1.683 9.403 1.00 79.69 141 GLY A O 1
ATOM 1075 N N . GLY A 1 142 ? 6.959 -3.556 8.171 1.00 73.31 142 GLY A N 1
ATOM 1076 C CA . GLY A 1 142 ? 8.382 -3.424 7.835 1.00 73.31 142 GLY A CA 1
ATOM 1077 C C . GLY A 1 142 ? 9.297 -4.353 8.638 1.00 73.31 142 GLY A C 1
ATOM 1078 O O . GLY A 1 142 ? 8.896 -4.923 9.651 1.00 73.31 142 GLY A O 1
ATOM 1079 N N . ALA A 1 143 ? 10.540 -4.506 8.169 1.00 72.31 143 ALA A N 1
ATOM 1080 C CA . ALA A 1 143 ? 11.481 -5.537 8.625 1.00 72.31 143 ALA A CA 1
ATOM 1081 C C . ALA A 1 143 ? 11.796 -5.499 10.131 1.00 72.31 143 ALA A C 1
ATOM 1083 O O . ALA A 1 143 ? 12.130 -6.522 10.720 1.00 72.31 143 ALA A O 1
ATOM 1084 N N . SER A 1 144 ? 11.697 -4.325 10.761 1.00 77.31 144 SER A N 1
ATOM 1085 C CA . SER A 1 144 ? 11.970 -4.155 12.196 1.00 77.31 144 SER A CA 1
ATOM 1086 C C . SER A 1 144 ? 10.717 -4.252 13.079 1.00 77.31 144 SER A C 1
ATOM 1088 O O . SER A 1 144 ? 10.819 -4.094 14.295 1.00 77.31 144 SER A O 1
ATOM 1090 N N . MET A 1 145 ? 9.535 -4.464 12.494 1.00 81.19 145 MET A N 1
ATOM 1091 C CA . MET A 1 145 ? 8.257 -4.445 13.203 1.00 81.19 145 MET A CA 1
ATOM 1092 C C . MET A 1 145 ? 7.753 -5.865 13.495 1.00 81.19 145 MET A C 1
ATOM 1094 O O . MET A 1 145 ? 7.910 -6.771 12.678 1.00 81.19 145 MET A O 1
ATOM 1098 N N . ASN A 1 146 ? 7.096 -6.066 14.641 1.00 82.62 146 ASN A N 1
ATOM 1099 C CA . ASN A 1 146 ? 6.483 -7.343 15.029 1.00 82.62 146 ASN A CA 1
ATOM 1100 C C . ASN A 1 146 ? 5.152 -7.142 15.784 1.00 82.62 146 ASN A C 1
ATOM 1102 O O . ASN A 1 146 ? 4.816 -6.019 16.170 1.00 82.62 146 ASN A O 1
ATOM 1106 N N . ARG A 1 147 ? 4.401 -8.235 16.002 1.00 81.94 147 ARG A N 1
ATOM 1107 C CA . ARG A 1 147 ? 3.100 -8.217 16.704 1.00 81.94 147 ARG A CA 1
ATOM 1108 C C . ARG A 1 147 ? 3.189 -7.612 18.105 1.00 81.94 147 ARG A C 1
ATOM 1110 O O . ARG A 1 147 ? 2.387 -6.749 18.436 1.00 81.94 147 ARG A O 1
ATOM 1117 N N . LEU A 1 148 ? 4.205 -7.994 18.876 1.00 86.25 148 LEU A N 1
ATOM 1118 C CA . LEU A 1 148 ? 4.391 -7.536 20.255 1.00 86.25 148 LEU A CA 1
ATOM 1119 C C . LEU A 1 148 ? 4.577 -6.014 20.337 1.00 86.25 148 LEU A C 1
ATOM 1121 O O . LEU A 1 148 ? 3.991 -5.343 21.185 1.00 86.25 148 LEU A O 1
ATOM 1125 N N . LEU A 1 149 ? 5.361 -5.441 19.424 1.00 86.44 149 LEU A N 1
ATOM 1126 C CA . LEU A 1 149 ? 5.535 -3.993 19.335 1.00 86.44 149 LEU A CA 1
ATOM 1127 C C . LEU A 1 149 ? 4.255 -3.298 18.855 1.00 86.44 149 LEU A C 1
ATOM 1129 O O . LEU A 1 149 ? 3.925 -2.225 19.354 1.00 86.44 149 LEU A O 1
ATOM 1133 N N . ALA A 1 150 ? 3.520 -3.896 17.917 1.00 85.62 150 ALA A N 1
ATOM 1134 C CA . ALA A 1 150 ? 2.274 -3.325 17.417 1.00 85.62 150 ALA A CA 1
ATOM 1135 C C . ALA A 1 150 ? 1.189 -3.273 18.505 1.00 85.62 150 ALA A C 1
ATOM 1137 O O . ALA A 1 150 ? 0.557 -2.234 18.688 1.00 85.62 150 ALA A O 1
ATOM 1138 N N . GLU A 1 151 ? 1.047 -4.342 19.291 1.00 87.62 151 GLU A N 1
ATOM 1139 C CA . GLU A 1 151 ? 0.179 -4.386 20.473 1.00 87.62 151 GLU A CA 1
ATOM 1140 C C . GLU A 1 151 ? 0.585 -3.321 21.492 1.00 87.62 151 GLU A C 1
ATOM 1142 O O . GLU A 1 151 ? -0.249 -2.520 21.922 1.00 87.62 151 GLU A O 1
ATOM 1147 N N . LYS A 1 152 ? 1.886 -3.228 21.797 1.00 90.19 152 LYS A 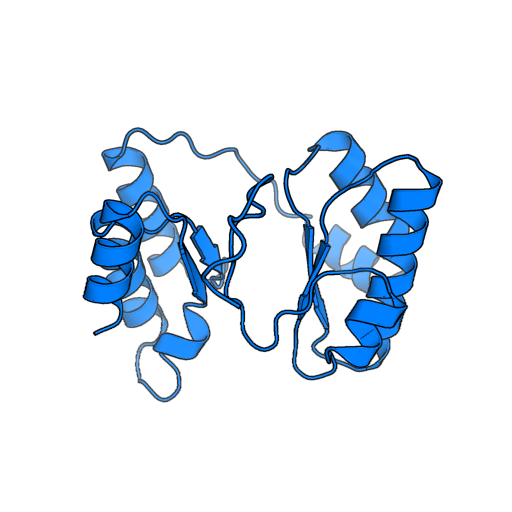N 1
ATOM 1148 C CA . LYS A 1 152 ? 2.429 -2.208 22.703 1.00 90.19 152 LYS A CA 1
ATOM 1149 C C . LYS A 1 152 ? 2.123 -0.784 22.234 1.00 90.19 152 LYS A C 1
ATOM 1151 O O . LYS A 1 152 ? 1.883 0.094 23.060 1.00 90.19 152 LYS A O 1
ATOM 1156 N N . PHE A 1 153 ? 2.143 -0.534 20.927 1.00 89.62 153 PHE A N 1
ATOM 1157 C CA . PHE A 1 153 ? 1.849 0.786 20.356 1.00 89.62 153 PHE A CA 1
ATOM 1158 C C . PHE A 1 153 ? 0.358 0.994 20.079 1.00 89.62 153 PHE A C 1
ATOM 1160 O O . PHE A 1 153 ? -0.043 2.099 19.699 1.00 89.62 153 PHE A O 1
ATOM 1167 N N . ARG A 1 154 ? -0.464 -0.042 20.297 1.00 86.56 154 ARG A N 1
ATOM 1168 C CA . ARG A 1 154 ? -1.896 -0.073 19.986 1.00 86.56 154 ARG A CA 1
ATOM 1169 C C . ARG A 1 154 ? -2.147 0.301 18.522 1.00 86.56 154 ARG A C 1
ATOM 1171 O O . ARG A 1 154 ? -2.895 1.233 18.232 1.00 86.56 154 ARG A O 1
ATOM 1178 N N . VAL A 1 155 ? -1.457 -0.394 17.622 1.00 85.19 155 VAL A N 1
ATOM 1179 C CA . VAL A 1 155 ? -1.582 -0.285 16.160 1.00 85.19 155 VAL A CA 1
ATOM 1180 C C . VAL A 1 155 ? -1.767 -1.679 15.555 1.00 85.19 155 VAL A C 1
ATOM 1182 O O . VAL A 1 155 ? -1.462 -2.689 16.188 1.00 85.19 155 VAL A O 1
ATOM 1185 N N . HIS A 1 156 ? -2.247 -1.757 14.318 1.00 83.06 156 HIS A N 1
ATOM 1186 C CA . HIS A 1 156 ? -2.377 -3.024 13.603 1.00 83.06 156 HIS A CA 1
ATOM 1187 C C . HIS A 1 156 ? -1.033 -3.446 13.012 1.00 83.06 156 HIS A C 1
ATOM 1189 O O . HIS A 1 156 ? -0.345 -2.639 12.391 1.00 83.06 156 HIS A O 1
ATOM 1195 N N . TYR A 1 157 ? -0.663 -4.715 13.177 1.00 79.19 157 TYR A N 1
ATOM 1196 C CA . TYR A 1 157 ? 0.565 -5.259 12.6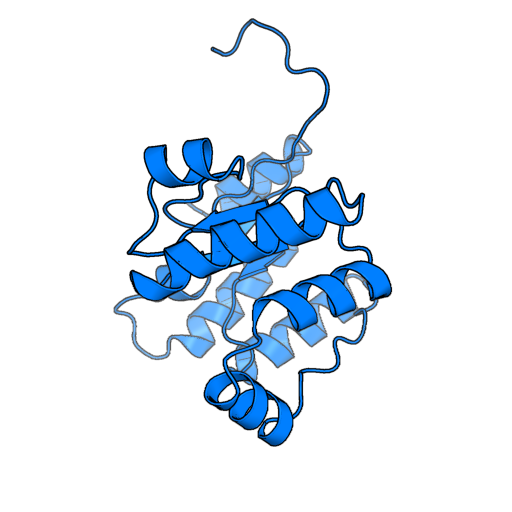03 1.00 79.19 157 TYR A CA 1
ATOM 1197 C C . TYR A 1 157 ? 0.356 -5.772 11.174 1.00 79.19 157 TYR A C 1
ATOM 1199 O O . TYR A 1 157 ? -0.574 -6.538 10.924 1.00 79.19 157 TYR A O 1
ATOM 1207 N N . ALA A 1 158 ? 1.274 -5.427 10.271 1.00 66.69 158 ALA A N 1
ATOM 1208 C CA . ALA A 1 158 ? 1.419 -6.042 8.954 1.00 66.69 158 ALA A CA 1
ATOM 1209 C C . ALA A 1 158 ? 2.866 -6.512 8.743 1.00 66.69 158 ALA A C 1
ATOM 1211 O O . ALA A 1 158 ? 3.773 -5.697 8.591 1.00 66.69 158 ALA A O 1
ATOM 1212 N N . GLN A 1 159 ? 3.081 -7.829 8.715 1.00 52.38 159 GLN A N 1
ATOM 1213 C CA . GLN A 1 159 ? 4.400 -8.430 8.465 1.00 52.38 159 GLN A CA 1
ATOM 1214 C C . GLN A 1 159 ? 4.850 -8.196 7.017 1.00 52.38 159 GLN A C 1
ATOM 1216 O O . GLN A 1 159 ? 5.942 -7.698 6.770 1.00 52.38 159 GLN A O 1
ATOM 1221 N N . GLU A 1 160 ? 3.937 -8.445 6.081 1.00 51.34 160 GLU A N 1
ATOM 1222 C CA . GLU A 1 160 ? 3.959 -7.999 4.691 1.00 51.34 160 GLU A CA 1
ATOM 1223 C C . GLU A 1 160 ? 2.536 -7.520 4.379 1.00 51.34 160 GLU A C 1
ATOM 1225 O O . GLU A 1 160 ? 1.575 -8.091 4.895 1.00 51.34 160 GLU A O 1
ATOM 1230 N N . ALA A 1 161 ? 2.371 -6.413 3.654 1.00 37.16 161 ALA A N 1
ATOM 1231 C CA . ALA A 1 161 ? 1.089 -5.713 3.582 1.00 37.16 161 ALA A CA 1
ATOM 1232 C C . ALA A 1 161 ? -0.059 -6.600 3.054 1.00 37.16 161 ALA A C 1
ATOM 1234 O O . ALA A 1 161 ? -0.195 -6.809 1.850 1.00 37.16 161 ALA A O 1
ATOM 1235 N N . ILE A 1 162 ? -0.923 -7.050 3.967 1.00 30.16 162 ILE A N 1
ATOM 1236 C CA . ILE A 1 162 ? -2.235 -7.641 3.695 1.00 30.16 162 ILE A CA 1
ATOM 1237 C C . ILE A 1 162 ? -3.247 -6.794 4.462 1.00 30.16 162 ILE A C 1
ATOM 1239 O O . ILE A 1 162 ? -3.228 -6.744 5.692 1.00 30.16 162 ILE A O 1
ATOM 1243 N N . PHE A 1 163 ? -4.111 -6.088 3.734 1.00 32.53 163 PHE A N 1
ATOM 1244 C CA . PHE A 1 163 ? -5.180 -5.299 4.335 1.00 32.53 163 PHE A CA 1
ATOM 1245 C C . PHE A 1 163 ? -6.438 -6.154 4.464 1.00 32.53 163 PHE A C 1
ATOM 1247 O O . PHE A 1 163 ? -7.041 -6.524 3.459 1.00 32.53 163 PHE A O 1
ATOM 1254 N N . LEU A 1 164 ? -6.835 -6.449 5.701 1.00 26.81 164 LEU A N 1
ATOM 1255 C CA . LEU A 1 164 ? -8.184 -6.908 6.016 1.00 26.81 164 LEU A CA 1
ATOM 1256 C C . LEU A 1 164 ? -9.015 -5.668 6.370 1.00 26.81 164 LEU A C 1
ATOM 1258 O O . LEU A 1 164 ? -8.596 -4.913 7.251 1.00 26.81 164 LEU A O 1
ATOM 1262 N N . PRO A 1 165 ? -10.168 -5.416 5.724 1.00 30.94 165 PRO A N 1
ATOM 1263 C CA . PRO A 1 165 ? -11.037 -4.335 6.159 1.00 30.94 165 PRO A CA 1
ATOM 1264 C C . PRO A 1 165 ? -11.500 -4.599 7.597 1.00 30.94 165 PRO A C 1
ATOM 1266 O O . PRO A 1 165 ? -11.927 -5.704 7.938 1.00 30.94 165 PRO A O 1
ATOM 1269 N N . TRP A 1 166 ? -11.423 -3.572 8.441 1.00 33.81 166 TRP A N 1
ATOM 1270 C CA . TRP A 1 166 ? -12.125 -3.554 9.716 1.00 33.81 166 TRP A CA 1
ATOM 1271 C C . TRP A 1 166 ? -13.628 -3.600 9.425 1.00 33.81 166 TRP A C 1
ATOM 1273 O O . TRP A 1 166 ? -14.192 -2.661 8.864 1.00 33.81 166 TRP A O 1
ATOM 1283 N N . VAL A 1 167 ? -14.260 -4.726 9.749 1.00 38.09 167 VAL A N 1
ATOM 1284 C CA . VAL A 1 167 ? -15.712 -4.905 9.696 1.00 38.09 167 VAL A CA 1
ATOM 1285 C C . VAL A 1 167 ? -16.197 -4.928 11.138 1.00 38.09 167 VAL A C 1
ATOM 1287 O O . VAL A 1 167 ? -15.866 -5.841 11.895 1.00 38.09 167 VAL A O 1
ATOM 1290 N N . LYS A 1 168 ? -16.966 -3.913 11.538 1.00 30.56 168 LYS A N 1
ATOM 1291 C CA . LYS A 1 168 ? -17.745 -3.961 12.780 1.00 30.56 168 LYS A CA 1
ATOM 1292 C C . LYS A 1 168 ? -18.741 -5.126 12.651 1.00 30.56 168 LYS A C 1
ATOM 1294 O O . LYS A 1 168 ? -19.605 -5.072 11.785 1.00 30.56 168 LYS A O 1
ATOM 1299 N N . GLY A 1 169 ? -18.598 -6.161 13.486 1.00 44.50 169 GLY A N 1
ATOM 1300 C CA . GLY A 1 169 ? -19.542 -7.287 13.584 1.00 44.50 169 GLY A CA 1
ATOM 1301 C C . GLY A 1 169 ? -19.145 -8.568 12.839 1.00 44.50 169 GLY A C 1
ATOM 1302 O O . GLY A 1 169 ? -19.880 -9.017 11.966 1.00 44.50 169 GLY A O 1
ATOM 1303 N N . ARG A 1 170 ? -18.014 -9.199 13.186 1.00 40.97 170 ARG A N 1
ATOM 1304 C CA . ARG A 1 170 ? -17.710 -10.554 12.690 1.00 40.97 170 ARG A CA 1
ATOM 1305 C C . ARG A 1 170 ? -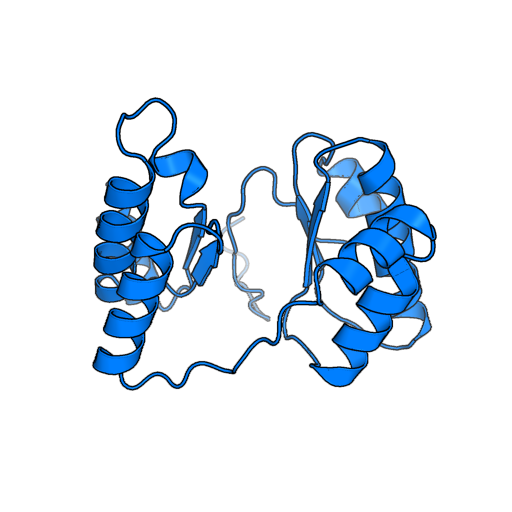18.476 -11.599 13.535 1.00 40.97 170 ARG A C 1
ATOM 1307 O O . ARG A 1 170 ? -18.375 -11.517 14.759 1.00 40.97 170 ARG A O 1
ATOM 1314 N N . PRO A 1 171 ? -19.228 -12.545 12.937 1.00 37.38 171 PRO A N 1
ATOM 1315 C CA . PRO A 1 171 ? -19.881 -13.616 13.689 1.00 37.38 171 PRO A CA 1
ATOM 1316 C C . PRO A 1 171 ? -18.858 -14.622 14.264 1.00 37.38 171 PRO A C 1
ATOM 1318 O O . PRO A 1 171 ? -17.772 -14.763 13.694 1.00 37.38 171 PRO A O 1
ATOM 1321 N N . PRO A 1 172 ? -19.178 -15.312 15.380 1.00 40.69 172 PRO A N 1
ATOM 1322 C CA . PRO A 1 172 ? -18.215 -16.083 16.186 1.00 40.69 172 PRO A CA 1
ATOM 1323 C C . PRO A 1 172 ? -17.648 -17.351 15.528 1.00 40.69 172 PRO A C 1
ATOM 1325 O O . PRO A 1 172 ? -16.754 -17.979 16.078 1.00 40.69 172 PRO A O 1
ATOM 1328 N N . GLU A 1 173 ? -18.168 -17.749 14.374 1.00 33.41 173 GLU A N 1
ATOM 1329 C CA . GLU A 1 173 ? -18.034 -19.108 13.831 1.00 33.41 173 GLU A CA 1
ATOM 1330 C C . GLU A 1 173 ? -16.740 -19.345 13.028 1.00 33.41 173 GLU A C 1
ATOM 1332 O O . GLU A 1 173 ? -16.554 -20.406 12.442 1.00 33.41 173 GLU A O 1
ATOM 1337 N N . LEU A 1 174 ? -15.846 -18.353 12.963 1.00 43.06 174 LEU A N 1
ATOM 1338 C CA . LEU A 1 174 ? -14.624 -18.373 12.142 1.00 43.06 174 LEU A CA 1
ATOM 1339 C C . LEU A 1 174 ? -13.354 -17.995 12.937 1.00 43.06 174 LEU A C 1
ATOM 1341 O O . LEU A 1 174 ? -12.445 -17.368 12.384 1.00 43.06 174 LEU A O 1
ATOM 1345 N N . CYS A 1 175 ? -13.301 -18.355 14.223 1.00 39.25 175 CYS A N 1
ATOM 1346 C CA . CYS A 1 175 ? -12.091 -18.321 15.055 1.00 39.25 175 CYS A CA 1
ATOM 1347 C C . CYS A 1 175 ? -11.521 -19.728 15.246 1.00 39.25 175 CYS A C 1
ATOM 1349 O O . CYS A 1 175 ? -12.319 -20.639 15.551 1.00 39.25 175 CYS A O 1
#

Foldseek 3Di:
DVLVVLLVCVVVVWAWEEELCVVCPPHPPSLVSSLVVVLSSVVSPHPYYDYDPPSVSNVVSVVVSCVVVVHDDPDDDPQPPVSVVCCVPVPPPLVVVLVVCVVVVDQEAEAEDADQVSLVSLLVNLVVCVVVVNPHAYEYEHDNDDPVSCVVSVHHYDPHDTDGDDDDDDDPPPD

Secondary structure (DSSP, 8-state):
-HHHHHHHHHHTT---EEEHHHHTTT-TTHHHHHHHHHHHHHHTT--EEE--TT-HHHHHHHHHHHHHTTPPPP---PPPHHHHHHHHHSS-HHHHHHHHHHHH--S-EEEE-SSHHHHHHHHHHHHHHHHTT----EEEESTT--HHHHHHHT-EEESS-------S---GGG-